Protein AF-F0X2J5-F1 (afdb_monomer)

Secondary structure (DSSP, 8-state):
--STT----GGGTTT--TTTHHHHHHHHHHHTTTEEEEEEEEE-GGGT-SS-EEEEEEEEEPP----S-----

Structure (mmCIF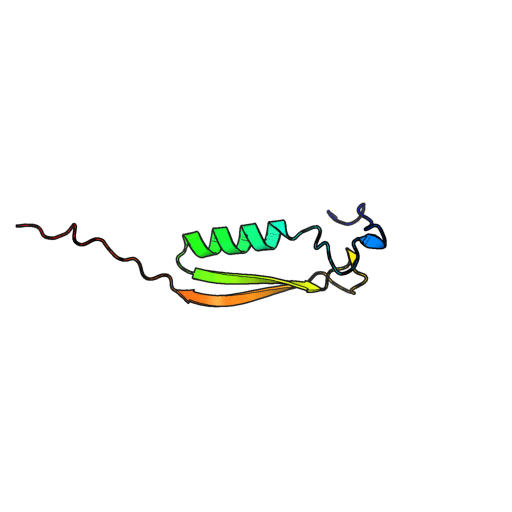, N/CA/C/O backbone):
data_AF-F0X2J5-F1
#
_entry.id   AF-F0X2J5-F1
#
loop_
_atom_site.group_PDB
_atom_site.id
_atom_site.type_symbol
_atom_site.label_atom_id
_atom_site.label_alt_id
_atom_site.label_comp_id
_atom_site.label_asym_id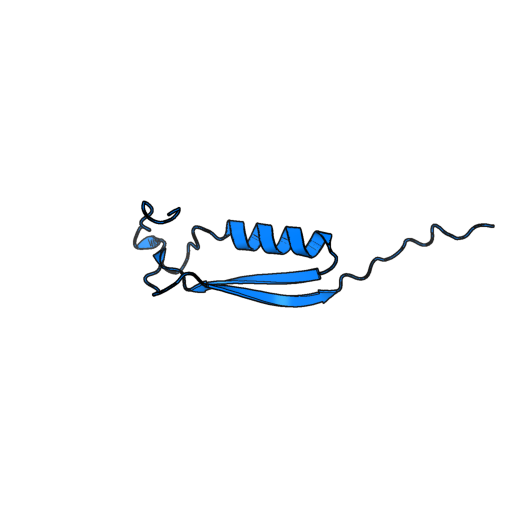
_atom_site.label_entity_id
_atom_site.label_seq_id
_atom_site.pdbx_PDB_ins_code
_atom_site.Cartn_x
_atom_site.Cartn_y
_atom_site.Cartn_z
_atom_site.occupancy
_atom_site.B_iso_or_equiv
_atom_site.auth_seq_id
_atom_site.auth_comp_id
_atom_site.auth_asym_id
_atom_site.auth_atom_id
_atom_site.pdbx_PDB_model_num
ATOM 1 N N . MET A 1 1 ? -2.368 7.936 -15.879 1.00 53.03 1 MET A N 1
ATOM 2 C CA . MET A 1 1 ? -2.275 9.401 -16.048 1.00 53.03 1 MET A CA 1
ATOM 3 C C . MET A 1 1 ? -1.257 10.095 -15.128 1.00 53.03 1 MET A C 1
ATOM 5 O O . MET A 1 1 ? -0.748 11.123 -15.536 1.00 53.03 1 MET A O 1
ATOM 9 N N . TRP A 1 2 ? -0.890 9.583 -13.936 1.00 60.09 2 TRP A N 1
ATOM 10 C CA . TRP A 1 2 ? 0.157 10.224 -13.091 1.00 60.09 2 TRP A CA 1
ATOM 11 C C . TRP A 1 2 ? 1.537 9.546 -13.146 1.00 60.09 2 TRP A C 1
ATOM 13 O O . TRP A 1 2 ? 2.555 10.218 -13.065 1.00 60.09 2 TRP A O 1
ATOM 23 N N . ILE A 1 3 ? 1.577 8.228 -13.333 1.00 79.50 3 ILE A N 1
ATOM 24 C CA . ILE A 1 3 ? 2.816 7.432 -13.443 1.00 79.50 3 ILE A CA 1
ATOM 25 C C . ILE A 1 3 ? 3.293 7.235 -14.892 1.00 79.50 3 ILE A C 1
ATOM 27 O O . ILE A 1 3 ? 4.336 6.644 -15.119 1.00 79.50 3 ILE A O 1
ATOM 31 N N . GLU A 1 4 ? 2.557 7.758 -15.879 1.00 77.69 4 GLU A N 1
ATOM 32 C CA . GLU A 1 4 ? 2.817 7.551 -17.319 1.00 77.69 4 GLU A CA 1
ATOM 33 C C . GLU A 1 4 ? 4.113 8.199 -17.826 1.00 77.69 4 GLU A C 1
ATOM 35 O O . GLU A 1 4 ? 4.564 7.889 -18.922 1.00 77.69 4 GLU A O 1
ATOM 40 N N . PHE A 1 5 ? 4.717 9.085 -17.034 1.00 88.12 5 PHE A N 1
ATOM 41 C CA . PHE A 1 5 ? 5.961 9.780 -17.374 1.00 88.12 5 PHE A CA 1
ATOM 42 C C . PHE A 1 5 ? 7.088 9.475 -16.381 1.00 88.12 5 PHE A C 1
ATOM 44 O O . PHE A 1 5 ? 8.044 10.240 -16.275 1.00 88.12 5 PHE A O 1
ATOM 51 N N . VAL A 1 6 ? 6.954 8.390 -15.615 1.00 91.12 6 VAL A N 1
ATOM 52 C CA . VAL A 1 6 ? 7.933 7.963 -14.615 1.00 91.12 6 VAL A CA 1
ATOM 53 C C . VAL A 1 6 ? 8.491 6.608 -15.028 1.00 91.12 6 VAL A C 1
ATOM 55 O O . VAL A 1 6 ? 7.737 5.669 -15.253 1.00 91.12 6 VAL A O 1
ATOM 58 N N . GLU A 1 7 ? 9.815 6.498 -15.075 1.00 90.19 7 GLU A N 1
ATOM 59 C CA . GLU A 1 7 ? 10.527 5.228 -15.206 1.00 90.19 7 GLU A CA 1
ATOM 60 C C . GLU A 1 7 ? 11.489 5.080 -14.029 1.00 90.19 7 GLU A C 1
ATOM 62 O O . GLU A 1 7 ? 12.188 6.026 -13.652 1.00 90.19 7 GLU A O 1
ATOM 67 N N . LEU A 1 8 ? 11.514 3.893 -13.424 1.00 90.81 8 LEU A N 1
ATOM 68 C CA . LEU A 1 8 ? 12.435 3.600 -12.334 1.00 90.81 8 LEU A CA 1
ATOM 69 C C . LEU A 1 8 ? 13.806 3.191 -12.886 1.00 90.81 8 LEU A C 1
ATOM 71 O O . LEU A 1 8 ? 13.877 2.403 -13.830 1.00 90.81 8 LEU A O 1
ATOM 75 N N . PRO A 1 9 ? 14.912 3.671 -12.286 1.00 94.25 9 PRO A N 1
ATOM 76 C CA . PRO A 1 9 ? 16.225 3.139 -12.608 1.00 94.25 9 PRO A CA 1
ATOM 77 C C . PRO A 1 9 ? 16.326 1.676 -12.143 1.00 94.25 9 PRO A C 1
ATOM 79 O O . PRO A 1 9 ? 15.748 1.330 -11.109 1.00 94.25 9 PRO A O 1
ATOM 82 N N . PRO A 1 10 ? 17.136 0.831 -12.812 1.00 91.25 10 PRO A N 1
ATOM 83 C CA . PRO A 1 10 ? 17.267 -0.580 -12.451 1.00 91.25 10 PRO A CA 1
ATOM 84 C C . PRO A 1 10 ? 17.655 -0.845 -10.994 1.00 91.25 10 PRO A C 1
ATOM 86 O O . PRO A 1 10 ? 17.265 -1.856 -10.422 1.00 91.25 10 PRO A O 1
ATOM 89 N N . SER A 1 11 ? 18.399 0.077 -10.382 1.00 94.31 11 SER A N 1
ATOM 90 C CA . SER A 1 11 ? 18.813 -0.002 -8.980 1.00 94.31 11 SER A CA 1
ATOM 91 C C . SER A 1 11 ? 17.679 0.218 -7.975 1.00 94.31 11 SER A C 1
ATOM 93 O O . SER A 1 11 ? 17.880 -0.040 -6.800 1.00 94.31 11 SER A O 1
ATOM 95 N N . ALA A 1 12 ? 16.532 0.749 -8.401 1.00 92.56 12 ALA A N 1
ATOM 96 C CA . ALA A 1 12 ? 15.396 1.048 -7.530 1.00 92.56 12 ALA A CA 1
ATOM 97 C C . ALA A 1 12 ? 14.278 -0.007 -7.617 1.00 92.56 12 ALA A C 1
ATOM 99 O O . ALA A 1 12 ? 13.316 0.060 -6.845 1.00 92.56 12 ALA A O 1
ATOM 100 N N . TYR A 1 13 ? 14.386 -0.973 -8.537 1.00 90.88 13 TYR A N 1
ATOM 101 C CA . TYR A 1 13 ? 13.418 -2.063 -8.637 1.00 90.88 13 TYR A CA 1
ATOM 102 C C . TYR A 1 13 ? 13.415 -2.913 -7.362 1.00 90.88 13 TYR A C 1
ATOM 104 O O . TYR A 1 13 ? 14.459 -3.205 -6.786 1.00 90.88 13 TYR A O 1
ATOM 112 N N . GLY A 1 14 ? 12.227 -3.289 -6.897 1.00 89.75 14 GLY A N 1
ATOM 113 C CA . GLY A 1 14 ? 12.004 -4.032 -5.653 1.00 89.75 14 GLY A CA 1
ATOM 114 C C . GLY A 1 14 ? 12.196 -3.234 -4.355 1.00 89.75 14 GLY A C 1
ATOM 115 O O . GLY A 1 14 ? 11.675 -3.644 -3.320 1.00 89.75 14 GLY A O 1
ATOM 116 N N . GLU A 1 15 ? 12.887 -2.091 -4.390 1.00 92.25 15 GLU A N 1
ATOM 117 C CA . GLU A 1 15 ? 13.138 -1.257 -3.205 1.00 92.25 15 GLU A CA 1
ATOM 118 C C . GLU A 1 15 ? 12.211 -0.039 -3.131 1.00 92.25 15 GLU A C 1
ATOM 120 O O . GLU A 1 15 ? 11.631 0.253 -2.081 1.00 92.25 15 GLU A O 1
ATOM 125 N N . LEU A 1 16 ? 12.055 0.683 -4.246 1.00 93.44 16 LEU A N 1
ATOM 126 C CA . LEU A 1 16 ? 11.296 1.926 -4.282 1.00 93.44 16 LEU A CA 1
ATOM 127 C C . LEU A 1 16 ? 9.856 1.690 -4.736 1.00 93.44 16 LEU A C 1
ATOM 129 O O . LEU A 1 16 ? 9.584 1.355 -5.884 1.00 93.44 16 LEU A O 1
ATOM 133 N N . TRP A 1 17 ? 8.919 1.994 -3.847 1.00 94.31 17 TRP A N 1
ATOM 134 C CA . TRP A 1 17 ? 7.504 2.131 -4.180 1.00 94.31 17 TRP A CA 1
ATOM 135 C C . TRP A 1 17 ? 7.209 3.609 -4.417 1.00 94.31 17 TRP A C 1
ATOM 137 O O . TRP A 1 17 ? 7.020 4.368 -3.464 1.00 94.31 17 TRP A O 1
ATOM 147 N N . TYR A 1 18 ? 7.215 4.041 -5.680 1.00 93.81 18 TYR A N 1
ATOM 148 C CA . TYR A 1 18 ? 7.173 5.466 -6.038 1.00 93.81 18 TYR A CA 1
ATOM 149 C C . TYR A 1 18 ? 5.981 6.194 -5.398 1.00 93.81 18 TYR A C 1
ATOM 151 O O . TYR A 1 18 ? 6.115 7.286 -4.848 1.00 93.81 18 TYR A O 1
ATOM 159 N N . SER A 1 19 ? 4.814 5.549 -5.390 1.00 94.06 19 SER A N 1
ATOM 160 C CA . SER A 1 19 ? 3.579 6.097 -4.826 1.00 94.06 19 SER A CA 1
ATOM 161 C C . SER A 1 19 ? 3.308 5.677 -3.373 1.00 94.06 19 SER A C 1
ATOM 163 O O . SER A 1 19 ? 2.162 5.738 -2.927 1.00 94.06 19 SER A O 1
ATOM 165 N N . ASN A 1 20 ? 4.331 5.313 -2.583 1.00 95.25 20 ASN A N 1
ATOM 166 C CA . ASN A 1 20 ? 4.154 4.897 -1.177 1.00 95.25 20 ASN A CA 1
ATOM 167 C C . ASN A 1 20 ? 3.546 5.979 -0.269 1.00 95.25 20 ASN A C 1
ATOM 169 O O . ASN A 1 20 ? 2.997 5.672 0.791 1.00 95.25 20 ASN A O 1
ATOM 173 N N . ILE A 1 21 ? 3.581 7.245 -0.695 1.00 95.81 21 ILE A N 1
ATOM 174 C CA . ILE A 1 21 ? 2.845 8.324 -0.031 1.00 95.81 21 ILE A CA 1
ATOM 175 C C . ILE A 1 21 ? 1.345 8.010 0.087 1.00 95.81 21 ILE A C 1
ATOM 177 O O . ILE A 1 21 ? 0.750 8.320 1.115 1.00 95.81 21 ILE A O 1
ATOM 181 N N . LEU A 1 22 ? 0.749 7.314 -0.891 1.00 95.81 22 LEU A N 1
ATOM 182 C CA . LEU A 1 22 ? -0.658 6.904 -0.853 1.00 95.81 22 LEU A CA 1
ATOM 183 C C . LEU A 1 22 ? -0.943 5.952 0.313 1.00 95.81 22 LEU A C 1
ATOM 185 O O . LEU A 1 22 ? -1.949 6.115 0.997 1.00 95.81 22 LEU A O 1
ATOM 189 N N . CYS A 1 23 ? -0.033 5.020 0.613 1.00 97.00 23 CYS A N 1
ATOM 190 C CA . CYS A 1 23 ? -0.145 4.166 1.798 1.00 97.00 23 CYS A CA 1
ATOM 191 C C . CYS A 1 23 ? -0.134 4.996 3.088 1.00 97.00 23 CYS A C 1
ATOM 193 O O . CYS A 1 23 ? -0.886 4.705 4.015 1.00 97.00 23 CYS A O 1
ATOM 195 N N . GLY A 1 24 ? 0.701 6.038 3.152 1.00 97.25 24 GLY A N 1
ATOM 196 C CA . GLY A 1 24 ? 0.735 6.971 4.279 1.00 97.25 24 GLY A CA 1
ATOM 197 C C . GLY A 1 24 ? -0.568 7.751 4.440 1.00 97.25 24 GLY A C 1
ATOM 198 O O . GLY A 1 24 ? -1.109 7.799 5.542 1.00 97.25 24 GLY A O 1
ATOM 199 N N . VAL A 1 25 ? -1.098 8.296 3.341 1.00 98.00 25 VAL A N 1
ATOM 200 C CA . VAL A 1 25 ? -2.375 9.028 3.323 1.00 98.00 25 VAL A CA 1
ATOM 201 C C . VAL A 1 25 ? -3.523 8.128 3.775 1.00 98.00 25 VAL A C 1
ATOM 203 O O . VAL A 1 25 ? -4.299 8.534 4.634 1.00 98.00 25 VAL A O 1
ATOM 206 N N . LEU A 1 26 ? -3.606 6.897 3.259 1.00 97.81 26 LEU A N 1
ATOM 207 C CA . LEU A 1 26 ? -4.637 5.931 3.648 1.00 97.81 26 LEU A CA 1
ATOM 208 C C . LEU A 1 26 ? -4.569 5.597 5.140 1.00 97.81 26 LEU A C 1
ATOM 210 O O . LEU A 1 26 ? -5.597 5.625 5.809 1.00 97.81 26 LEU A O 1
ATOM 214 N N . ARG A 1 27 ? -3.368 5.328 5.672 1.00 97.69 27 ARG A N 1
ATOM 215 C CA . ARG A 1 27 ? -3.189 5.074 7.109 1.00 97.69 27 ARG A CA 1
ATOM 216 C C . ARG A 1 27 ? -3.621 6.272 7.946 1.00 97.69 27 ARG A C 1
ATOM 218 O O . ARG A 1 27 ? -4.447 6.099 8.828 1.00 97.69 27 ARG A O 1
ATOM 225 N N . GLY A 1 28 ? -3.119 7.468 7.638 1.00 97.06 28 GLY A N 1
ATOM 226 C CA . GLY A 1 28 ? -3.431 8.671 8.411 1.00 97.06 28 GLY A CA 1
ATOM 227 C C . GLY A 1 28 ? -4.914 9.041 8.360 1.00 97.06 28 GLY A C 1
ATOM 228 O O . GLY A 1 28 ? -5.499 9.369 9.384 1.00 97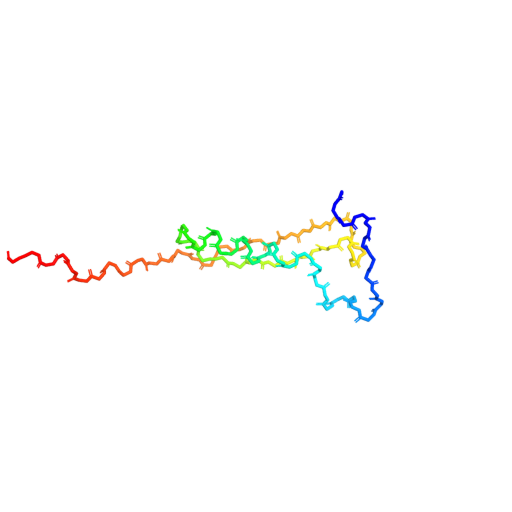.06 28 GLY A O 1
ATOM 229 N N . ALA A 1 29 ? -5.551 8.937 7.192 1.00 97.88 29 ALA A N 1
ATOM 230 C CA . ALA A 1 29 ? -6.979 9.212 7.054 1.00 97.88 29 ALA A CA 1
ATOM 231 C C . ALA A 1 29 ? -7.846 8.219 7.846 1.00 97.88 29 ALA A C 1
ATOM 233 O O . ALA A 1 29 ? -8.823 8.627 8.468 1.00 97.88 29 ALA A O 1
ATOM 234 N N . LEU A 1 30 ? -7.488 6.930 7.841 1.00 97.25 30 LEU A N 1
ATOM 235 C CA . LEU A 1 30 ? -8.227 5.891 8.566 1.00 97.25 30 LEU A CA 1
ATOM 236 C C . LEU A 1 30 ? -7.963 5.939 10.079 1.00 97.25 30 LEU A C 1
ATOM 238 O O . LEU A 1 30 ? -8.869 5.693 10.873 1.00 97.25 30 LEU A O 1
ATOM 242 N N . GLU A 1 31 ? -6.767 6.350 10.491 1.00 96.06 31 GLU A N 1
ATOM 243 C CA . GLU A 1 31 ? -6.428 6.579 11.897 1.00 96.06 31 GLU A CA 1
ATOM 244 C C . GLU A 1 31 ? -7.275 7.703 12.519 1.00 96.06 31 GLU A C 1
ATOM 246 O O . GLU A 1 31 ? -7.748 7.553 13.643 1.00 96.06 31 GLU A O 1
ATOM 251 N N . MET A 1 32 ? -7.579 8.769 11.763 1.00 96.38 32 MET A N 1
ATOM 252 C CA . MET A 1 32 ? -8.461 9.872 12.200 1.00 96.38 32 MET A CA 1
ATOM 253 C C . MET A 1 32 ? -9.911 9.444 12.462 1.00 96.38 32 MET A C 1
ATOM 255 O O . MET A 1 32 ? -10.654 10.167 13.119 1.00 96.38 32 MET A O 1
ATOM 259 N N . VAL A 1 33 ? -10.320 8.280 11.952 1.00 95.75 33 VAL A N 1
ATOM 260 C CA . VAL A 1 33 ? -11.634 7.670 12.210 1.00 95.75 33 VAL A CA 1
ATOM 261 C C . VAL A 1 33 ? -11.507 6.398 13.048 1.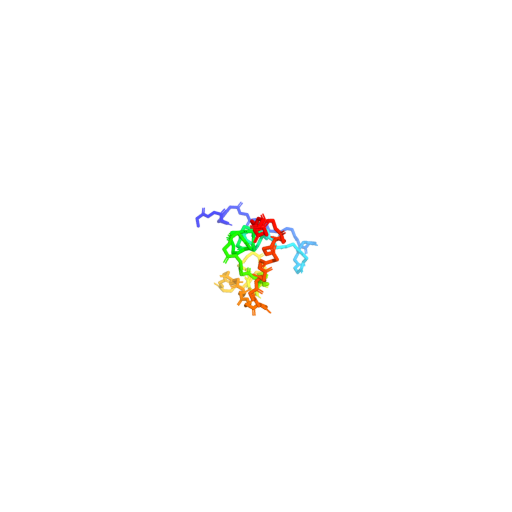00 95.75 33 VAL A C 1
ATOM 263 O O . VAL A 1 33 ? -12.313 5.478 12.933 1.00 95.75 33 VAL A O 1
ATOM 266 N N . GLN A 1 34 ? -10.474 6.342 13.895 1.00 94.56 34 GLN A N 1
ATOM 267 C CA . GLN A 1 34 ? -10.246 5.284 14.882 1.00 94.56 34 GLN A CA 1
ATOM 268 C C . GLN A 1 34 ? -10.026 3.890 14.273 1.00 94.56 34 GLN A C 1
ATOM 270 O O . GLN A 1 34 ? -10.228 2.875 14.939 1.00 94.56 34 GL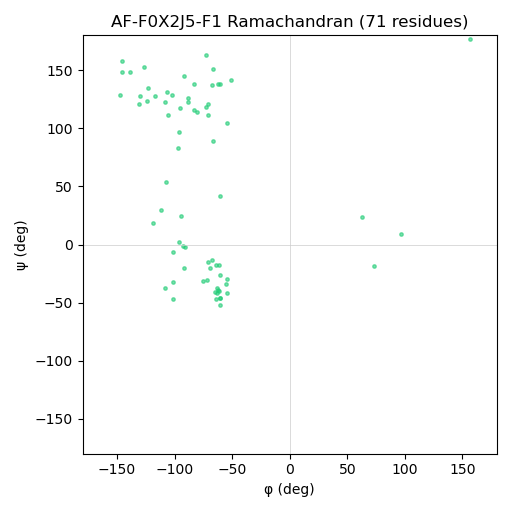N A O 1
ATOM 275 N N . MET A 1 35 ? -9.578 3.804 13.018 1.00 97.06 35 MET A N 1
ATOM 276 C CA . MET A 1 35 ? -9.256 2.537 12.363 1.00 97.06 35 MET A CA 1
ATOM 277 C C . MET A 1 35 ? -7.742 2.373 12.258 1.00 97.06 35 MET A C 1
ATOM 279 O O . MET A 1 35 ? -7.074 3.043 11.469 1.00 97.06 35 MET A O 1
ATOM 283 N N . ARG A 1 36 ? -7.180 1.418 13.003 1.00 96.75 36 ARG A N 1
ATOM 284 C CA . ARG A 1 36 ? -5.774 1.046 12.847 1.00 96.75 36 ARG A CA 1
ATOM 285 C C . ARG A 1 36 ? -5.644 0.113 11.653 1.00 96.75 36 ARG A C 1
ATOM 287 O O . ARG A 1 36 ? -6.110 -1.025 11.699 1.00 96.75 36 ARG A O 1
ATOM 294 N N . VAL A 1 37 ? -4.970 0.563 10.600 1.00 97.75 37 VAL A N 1
ATOM 295 C CA . VAL A 1 37 ? -4.810 -0.206 9.358 1.00 97.75 37 VAL A CA 1
ATOM 296 C C . VAL A 1 37 ? -3.349 -0.339 8.936 1.00 97.75 37 VAL A C 1
ATOM 298 O O . VAL A 1 37 ? -2.513 0.518 9.219 1.00 97.75 37 VAL A O 1
ATOM 301 N N . GLU A 1 38 ? -3.042 -1.413 8.216 1.00 98.00 38 GLU A N 1
ATOM 302 C CA . GLU A 1 38 ? -1.813 -1.555 7.441 1.00 98.00 38 GLU A CA 1
ATOM 303 C C . GLU A 1 38 ? -2.135 -1.322 5.962 1.00 98.00 38 GLU A C 1
ATOM 305 O O . GLU A 1 38 ? -3.060 -1.924 5.420 1.00 98.00 38 GLU A O 1
ATOM 310 N N . ALA A 1 39 ? -1.370 -0.444 5.314 1.00 98.00 39 ALA A N 1
ATOM 311 C CA . ALA A 1 39 ? -1.458 -0.167 3.883 1.00 98.00 39 ALA A CA 1
ATOM 312 C C . ALA A 1 39 ? -0.084 -0.393 3.255 1.00 98.00 39 ALA A C 1
ATOM 314 O O . ALA A 1 39 ? 0.895 0.220 3.701 1.00 98.00 39 ALA A O 1
ATOM 315 N N . ARG A 1 40 ? -0.017 -1.262 2.244 1.00 97.06 40 ARG A N 1
ATOM 316 C CA . ARG A 1 40 ? 1.219 -1.607 1.530 1.00 97.06 40 ARG A CA 1
ATOM 317 C C . ARG A 1 40 ? 0.952 -1.885 0.059 1.00 97.06 40 ARG A C 1
ATOM 319 O O . ARG A 1 40 ? -0.101 -2.417 -0.287 1.00 97.06 40 ARG A O 1
ATOM 326 N N . PHE A 1 41 ? 1.923 -1.576 -0.789 1.00 95.69 41 PHE A N 1
ATOM 327 C CA . PHE A 1 41 ? 1.884 -2.009 -2.179 1.00 95.69 41 PHE A CA 1
ATOM 328 C C . PHE A 1 41 ? 2.039 -3.529 -2.255 1.00 95.69 4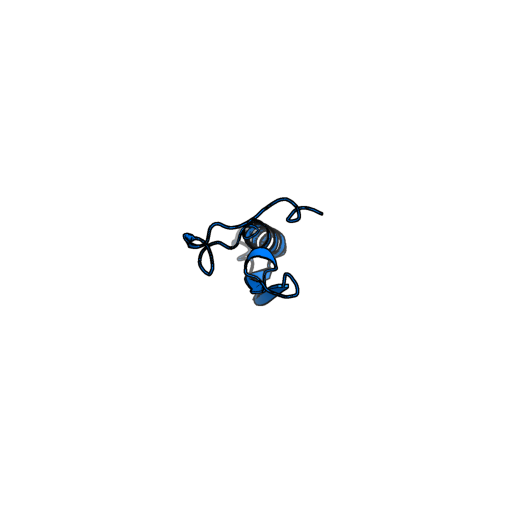1 PHE A C 1
ATOM 330 O O . PHE A 1 41 ? 2.840 -4.121 -1.529 1.00 95.69 41 PHE A O 1
ATOM 337 N N . HIS A 1 42 ? 1.229 -4.150 -3.107 1.00 95.00 42 HIS A N 1
ATOM 338 C CA . HIS A 1 42 ? 1.348 -5.561 -3.460 1.00 95.00 42 HIS A CA 1
ATOM 339 C C . HIS A 1 42 ? 1.860 -5.737 -4.890 1.00 95.00 42 HIS A C 1
ATOM 341 O O . HIS A 1 42 ? 2.672 -6.627 -5.124 1.00 95.00 42 HIS A O 1
ATOM 347 N N . LYS A 1 43 ? 1.416 -4.860 -5.797 1.00 94.94 43 LYS A N 1
ATOM 348 C CA . LYS A 1 43 ? 1.834 -4.783 -7.195 1.00 94.94 43 LYS A CA 1
ATOM 349 C C . LYS A 1 43 ? 2.007 -3.331 -7.617 1.00 94.94 43 LYS A C 1
ATOM 351 O O . LYS A 1 43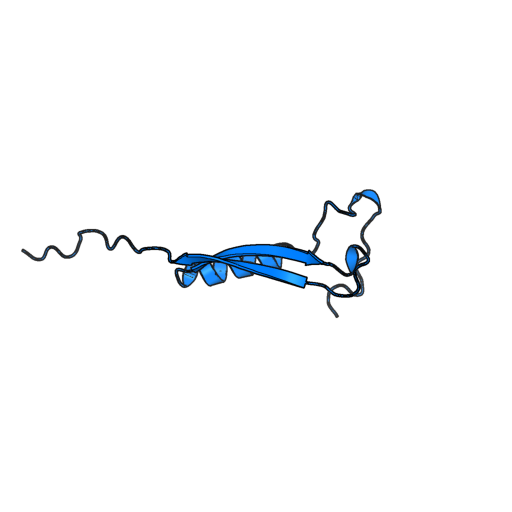 ? 1.278 -2.464 -7.122 1.00 94.94 43 LYS A O 1
ATOM 356 N N . ASP A 1 44 ? 2.924 -3.057 -8.532 1.00 93.88 44 ASP A N 1
ATOM 357 C CA . ASP A 1 44 ? 3.102 -1.733 -9.124 1.00 93.88 44 ASP A CA 1
ATOM 358 C C . ASP A 1 44 ? 3.570 -1.833 -10.579 1.00 93.88 44 ASP A C 1
ATOM 360 O O . ASP A 1 44 ? 4.566 -2.485 -10.887 1.00 93.88 44 ASP A O 1
ATOM 364 N N . VAL A 1 45 ? 2.889 -1.136 -11.491 1.00 93.56 45 VAL A N 1
ATOM 365 C CA . VAL A 1 45 ? 3.261 -1.135 -12.915 1.00 93.56 45 VAL A CA 1
ATOM 366 C C . VAL A 1 45 ? 4.672 -0.589 -13.151 1.00 93.56 45 VAL A C 1
ATOM 368 O O . VAL A 1 45 ? 5.336 -1.001 -14.097 1.00 93.56 45 VAL A O 1
ATOM 371 N N . LEU A 1 46 ? 5.176 0.281 -12.264 1.00 92.38 46 LEU A N 1
ATOM 372 C CA . LEU A 1 46 ? 6.559 0.770 -12.323 1.00 92.38 46 LEU A CA 1
ATOM 373 C C . LEU A 1 46 ? 7.595 -0.315 -11.998 1.00 92.38 46 LEU A C 1
ATOM 375 O O . LEU A 1 46 ? 8.756 -0.174 -12.370 1.00 92.38 46 LEU A O 1
ATOM 379 N N . GLN A 1 47 ? 7.181 -1.390 -11.326 1.00 91.56 47 GLN A N 1
ATOM 380 C CA . GLN A 1 47 ? 7.990 -2.579 -11.057 1.00 91.56 47 GLN A CA 1
ATOM 381 C C . GLN A 1 47 ? 7.835 -3.649 -12.156 1.00 91.56 47 GLN A C 1
ATOM 383 O O . GLN A 1 47 ? 8.498 -4.683 -12.101 1.00 91.56 47 GLN A O 1
ATOM 388 N N . GLY A 1 48 ? 6.988 -3.405 -13.165 1.00 91.38 48 GLY A N 1
ATOM 389 C CA . GLY A 1 48 ? 6.701 -4.340 -14.254 1.00 91.38 48 GLY A CA 1
ATOM 390 C C . GLY A 1 48 ? 5.445 -5.193 -14.056 1.00 91.38 48 GLY A C 1
ATOM 391 O O . GLY A 1 48 ? 5.222 -6.111 -14.846 1.00 91.38 48 GLY A O 1
ATOM 392 N N . ASP A 1 49 ? 4.626 -4.910 -13.037 1.00 93.50 49 ASP A N 1
ATOM 393 C CA . ASP A 1 49 ? 3.333 -5.575 -12.863 1.00 93.50 49 ASP A CA 1
ATOM 394 C C . ASP A 1 49 ? 2.289 -5.099 -13.888 1.00 93.50 49 ASP A C 1
ATOM 396 O O . ASP A 1 49 ? 2.399 -4.049 -14.521 1.00 93.50 49 ASP A O 1
ATOM 400 N N . ASP A 1 50 ? 1.225 -5.884 -14.026 1.00 94.94 50 ASP A N 1
ATOM 401 C CA . ASP A 1 50 ? 0.083 -5.629 -14.902 1.00 94.94 50 ASP A CA 1
ATOM 402 C C . ASP A 1 50 ? -0.824 -4.494 -14.404 1.00 94.94 50 ASP A C 1
ATOM 404 O O . ASP A 1 50 ? -1.443 -3.779 -15.196 1.00 94.94 50 ASP A O 1
ATOM 408 N N . VAL A 1 51 ? -0.895 -4.320 -13.084 1.00 93.56 51 VAL A N 1
ATOM 409 C CA . VAL A 1 51 ? -1.691 -3.293 -12.409 1.00 93.56 51 VAL A CA 1
ATOM 410 C C . VAL A 1 51 ? -0.984 -2.814 -11.146 1.00 93.56 51 VAL A C 1
ATOM 412 O O . VAL A 1 51 ? -0.186 -3.534 -10.550 1.00 93.56 51 VAL A O 1
ATOM 415 N N . THR A 1 52 ? -1.327 -1.613 -10.688 1.00 93.69 52 THR A N 1
ATOM 416 C CA . THR A 1 52 ? -0.934 -1.140 -9.358 1.00 93.69 52 THR A CA 1
ATOM 417 C C . THR A 1 52 ? -1.988 -1.559 -8.333 1.00 93.69 52 THR A C 1
ATOM 419 O O . THR A 1 52 ? -3.167 -1.238 -8.485 1.00 93.69 52 THR A O 1
ATOM 422 N N . GLU A 1 53 ? -1.567 -2.242 -7.270 1.00 96.06 53 GLU A N 1
ATOM 423 C CA . GLU A 1 53 ? -2.438 -2.763 -6.214 1.00 96.06 53 GLU A CA 1
ATOM 424 C C . GLU A 1 53 ? -1.909 -2.371 -4.830 1.00 96.06 53 GLU A C 1
ATOM 426 O O . GLU A 1 53 ? -0.757 -2.646 -4.483 1.00 96.06 53 GLU A O 1
ATOM 431 N N . ILE A 1 54 ? -2.776 -1.772 -4.009 1.00 97.25 54 ILE A N 1
ATOM 432 C CA . ILE A 1 54 ? -2.510 -1.498 -2.594 1.00 97.25 54 ILE A CA 1
ATOM 433 C C . ILE A 1 54 ? -3.367 -2.440 -1.757 1.00 97.25 54 ILE A C 1
ATOM 435 O O . ILE A 1 54 ? -4.595 -2.418 -1.830 1.00 97.25 54 ILE A O 1
ATOM 439 N N . ARG A 1 55 ? -2.715 -3.232 -0.908 1.00 97.81 55 ARG A N 1
ATOM 440 C CA . ARG A 1 55 ? -3.384 -4.086 0.066 1.00 97.81 55 ARG A CA 1
ATOM 441 C C . ARG A 1 55 ? -3.623 -3.311 1.355 1.00 97.81 55 ARG A C 1
ATOM 443 O O . ARG A 1 55 ? -2.674 -2.831 1.979 1.00 97.81 55 ARG A O 1
ATOM 450 N N . LEU A 1 56 ? -4.891 -3.246 1.751 1.00 97.69 56 LEU A N 1
ATOM 451 C CA . LEU A 1 56 ? -5.344 -2.687 3.020 1.00 97.69 56 LEU A CA 1
ATOM 452 C C . LEU A 1 56 ? -5.776 -3.805 3.967 1.00 97.69 56 LEU A C 1
ATOM 454 O O . LEU A 1 56 ? -6.544 -4.688 3.587 1.00 97.69 56 LEU A O 1
ATOM 458 N N . GLU A 1 57 ? -5.293 -3.758 5.202 1.00 98.06 57 GLU A N 1
ATOM 459 C CA . GLU A 1 57 ? -5.651 -4.707 6.253 1.00 98.06 57 GLU A CA 1
ATOM 460 C C . GLU A 1 57 ? -6.041 -3.956 7.526 1.00 98.06 57 GLU A C 1
ATOM 462 O O . GLU A 1 57 ? -5.244 -3.198 8.080 1.00 98.06 57 GLU A O 1
ATOM 467 N N . LEU A 1 58 ? -7.267 -4.174 8.006 1.00 97.56 58 LEU A N 1
ATOM 468 C CA . LEU A 1 58 ? -7.713 -3.658 9.297 1.00 97.56 58 LEU A CA 1
ATOM 469 C C . LEU A 1 58 ? -7.034 -4.450 10.418 1.00 97.56 58 LEU A C 1
ATOM 471 O O . LEU A 1 58 ? -7.232 -5.657 10.534 1.00 97.56 58 LEU A O 1
ATOM 475 N N . LYS A 1 59 ? -6.245 -3.768 11.248 1.00 97.31 59 LYS A N 1
ATOM 476 C CA . LYS A 1 59 ? -5.552 -4.361 12.402 1.00 97.31 59 LYS A CA 1
ATOM 477 C C . LYS A 1 59 ? -6.358 -4.261 13.692 1.00 97.31 59 LYS A C 1
ATOM 479 O O . LYS A 1 59 ? -6.088 -5.008 14.625 1.00 97.31 59 LYS A O 1
ATOM 484 N N . GLY A 1 60 ? -7.323 -3.351 13.751 1.00 95.62 60 GLY A N 1
ATOM 485 C CA . GLY A 1 60 ? -8.216 -3.180 14.890 1.00 95.62 60 GLY A CA 1
ATOM 486 C C . GLY A 1 60 ? -8.798 -1.775 14.950 1.00 95.62 60 GLY A C 1
ATOM 487 O O . GLY A 1 60 ? -8.445 -0.910 14.146 1.00 95.62 60 GLY A O 1
ATOM 488 N N . MET A 1 61 ? -9.676 -1.560 15.922 1.00 95.50 61 MET A N 1
ATOM 489 C CA . MET A 1 61 ? -10.192 -0.235 16.252 1.00 95.50 61 MET A CA 1
ATOM 490 C C . MET A 1 61 ? -9.316 0.394 17.334 1.00 95.50 61 MET A C 1
ATOM 492 O O . MET A 1 61 ? -8.788 -0.309 18.196 1.00 95.50 61 MET A O 1
ATOM 496 N N . ILE A 1 62 ? -9.132 1.707 17.265 1.00 92.81 62 ILE A N 1
ATOM 497 C CA . ILE A 1 62 ? -8.433 2.478 18.289 1.00 92.81 62 ILE A CA 1
ATOM 498 C C . ILE A 1 62 ? -9.448 2.772 19.391 1.00 92.81 62 ILE A C 1
ATOM 500 O O . ILE A 1 62 ? -10.445 3.452 19.155 1.00 92.81 62 ILE A O 1
ATOM 504 N N . GLU A 1 63 ? -9.205 2.239 20.585 1.00 84.56 63 GLU A N 1
ATOM 505 C CA . GLU A 1 63 ? -9.987 2.592 21.765 1.00 84.56 63 GLU A CA 1
ATOM 506 C C . GLU A 1 63 ? -9.627 4.021 22.180 1.00 84.56 63 GLU A C 1
ATOM 508 O O . GLU A 1 63 ? -8.467 4.329 22.460 1.00 84.56 63 GLU A O 1
ATOM 513 N N . GLU A 1 64 ? -10.619 4.909 22.211 1.00 69.38 64 GLU A N 1
ATOM 514 C CA . GLU A 1 64 ? -10.462 6.185 22.896 1.00 69.38 64 GLU A CA 1
ATOM 515 C C . GLU A 1 64 ? -10.443 5.906 24.396 1.00 69.38 64 GLU A C 1
ATOM 517 O O . GLU A 1 64 ? -11.459 5.545 24.991 1.00 69.38 64 GLU A O 1
ATOM 522 N N . ALA A 1 65 ? -9.287 6.098 25.030 1.00 59.53 65 ALA A N 1
ATOM 523 C CA . ALA A 1 65 ? -9.278 6.400 26.448 1.00 59.53 65 ALA A CA 1
ATOM 524 C C . ALA A 1 65 ? -9.927 7.781 26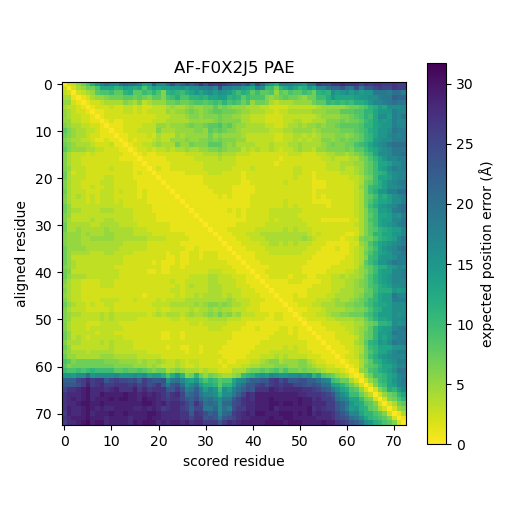.589 1.00 59.53 65 ALA A C 1
ATOM 526 O O . ALA A 1 65 ? -9.249 8.804 26.495 1.00 59.53 65 ALA A O 1
ATOM 527 N N . MET A 1 66 ? -11.254 7.817 26.748 1.00 60.28 66 MET A N 1
ATOM 528 C CA . MET A 1 66 ? -11.907 8.971 27.349 1.00 60.28 66 MET A CA 1
ATOM 529 C C . MET A 1 66 ? -11.212 9.164 28.691 1.00 60.28 66 MET A C 1
ATOM 531 O O . MET A 1 66 ? -11.382 8.352 29.599 1.00 60.28 66 MET A O 1
ATOM 535 N N . GLY A 1 67 ? -10.342 10.172 28.769 1.00 54.09 67 GLY A N 1
ATOM 536 C CA . GLY A 1 67 ? -9.733 10.561 30.028 1.00 54.09 67 GLY A CA 1
ATOM 537 C C . GLY A 1 67 ? -10.843 10.739 31.055 1.00 54.09 67 GLY A C 1
ATOM 538 O O . GLY A 1 67 ? -11.929 11.211 30.713 1.00 54.09 67 GLY A O 1
ATOM 539 N N . ASP A 1 68 ? -10.571 10.320 32.286 1.00 57.75 68 ASP A N 1
ATOM 540 C CA . ASP A 1 68 ? -11.422 10.428 33.473 1.00 57.75 68 ASP A CA 1
ATOM 541 C C . ASP A 1 68 ? -11.772 11.896 33.850 1.00 57.75 68 ASP A C 1
ATOM 543 O O . ASP A 1 68 ? -11.735 12.273 35.018 1.00 57.75 68 ASP A O 1
ATOM 547 N N . GLU A 1 69 ? -12.090 12.759 32.883 1.00 58.12 69 GLU A N 1
ATOM 548 C CA . GLU A 1 69 ? -12.404 14.182 33.054 1.00 58.12 69 GLU A CA 1
ATOM 549 C C . GLU A 1 69 ? -13.916 14.458 33.127 1.00 58.12 69 GLU A C 1
ATOM 551 O O . GLU A 1 69 ? -14.323 15.595 33.334 1.00 58.12 69 GLU A O 1
ATOM 556 N N . TYR A 1 70 ? -14.757 13.419 33.079 1.00 56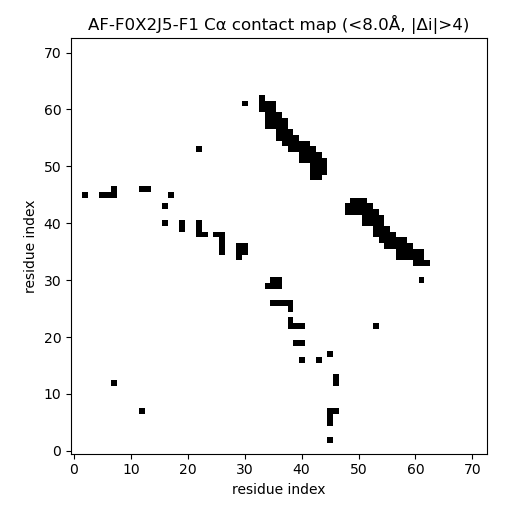.78 70 TYR A N 1
ATOM 557 C CA . TYR A 1 70 ? -16.175 13.496 33.458 1.00 56.78 70 TYR A CA 1
ATOM 558 C C . TYR A 1 70 ? -16.429 12.779 34.791 1.00 56.78 70 TYR A C 1
ATOM 560 O O . TYR A 1 70 ? -17.279 11.897 34.895 1.00 56.78 70 TYR A O 1
ATOM 568 N N . LYS A 1 71 ? -15.678 13.137 35.833 1.00 56.34 71 LYS A N 1
ATOM 569 C CA . LYS A 1 71 ? -16.193 13.035 37.204 1.00 56.34 71 LYS A CA 1
ATOM 570 C C . LYS A 1 71 ? -16.699 14.422 37.584 1.00 56.34 71 LYS A C 1
ATOM 572 O O . LYS A 1 71 ? -15.956 15.207 38.163 1.00 56.34 71 LYS A O 1
ATOM 577 N N . GLU A 1 72 ? -17.927 14.740 37.171 1.00 54.09 72 GLU A N 1
ATOM 578 C CA . GLU A 1 72 ? -18.694 15.796 37.842 1.00 54.09 72 GLU A CA 1
ATOM 579 C C . GLU A 1 72 ? -18.891 15.377 39.312 1.00 54.09 72 GLU A C 1
ATOM 581 O O . GLU A 1 72 ? -19.083 14.190 39.591 1.00 54.09 72 GLU A O 1
ATOM 586 N N . GLU A 1 73 ? -18.729 16.346 40.217 1.00 47.16 73 GLU A N 1
ATOM 587 C CA . GLU A 1 73 ? -18.750 16.210 41.685 1.00 47.16 73 GLU A CA 1
ATOM 588 C C . GLU A 1 73 ? -19.973 15.471 42.254 1.00 47.16 73 GLU A C 1
ATOM 590 O O . GLU A 1 73 ? -21.104 15.682 41.757 1.00 47.16 73 GLU A O 1
#

Organism: NCBI:txid890382

Radius of gyration: 18.46 Å; Cα contacts (8 Å, |Δi|>4): 81; chains: 1; bounding box: 38×22×59 Å

Mean predicted aligned error: 7.35 Å

Foldseek 3Di:
DVCPPDADDPVCQPPDPPVCVVQVVVQVVCVVVQWHKGWDWPDDVNNVDPDTDIDIDTPDGHDDPPDPPPPDD

Solvent-accessible surface area (backbone atoms only — not comparable to full-atom values): 4738 Å² total; per-residue (Å²): 131,86,64,80,85,60,80,70,57,82,89,37,58,96,74,63,62,90,67,49,63,56,32,52,51,53,32,55,60,35,44,77,71,37,33,41,53,48,50,42,78,77,38,36,48,78,72,70,40,96,49,72,40,73,50,75,42,82,75,45,72,56,80,78,79,75,67,88,78,82,69,77,133

InterPro domains:
  IPR007194 Transport protein particle (TRAPP) component [PF04051] (4-56)
  IPR016721 Bet3 family [PTHR13048] (3-66)
  IPR024096 NO signalling/Golgi transport ligand-binding domain superfamily [SSF111126] (2-61)

Sequence (73 aa):
MWIEFVELPPSAYGELWYSNILCGVLRGALEMVQMRVEARFHKDVLQGDDVTEIRLELKGMIEEAMGDEYKEE

Nearest PDB structures (foldseek):
  2j3w-assembly1_D  TM=9.478E-01  e=2.488E-05  Mus musculus
  7kmt-assembly1_F  TM=9.402E-01  e=2.833E-05  Saccharomyces cerevisiae
  2cfh-assembly1_A  TM=9.332E-01  e=8.017E-05  Homo sapiens
  2pwn-assembly1_A-2  TM=1.001E+00  e=2.757E-04  Mus musculus
  3kxc-assembly1_A  TM=9.103E-01  e=1.349E-04  Homo sapiens

pLDDT: mean 88.13, std 14.34, range [47.16, 98.06]